Protein AF-A0A355IAR1-F1 (afdb_monomer_lite)

Radius of gyration: 14.57 Å; chains: 1; bounding box: 30×32×42 Å

Structure (mmCIF, N/CA/C/O backbone):
data_AF-A0A355IAR1-F1
#
_entry.id   AF-A0A355IAR1-F1
#
loop_
_atom_site.group_PDB
_atom_site.id
_atom_site.type_symbol
_atom_site.label_atom_id
_atom_site.label_alt_id
_atom_site.label_comp_id
_atom_site.label_asym_id
_atom_site.label_entity_id
_atom_site.label_seq_id
_atom_site.pdbx_PDB_ins_code
_atom_site.Cartn_x
_atom_site.Cartn_y
_atom_site.Cartn_z
_atom_site.occupancy
_atom_site.B_iso_or_equiv
_atom_site.auth_seq_id
_atom_site.auth_comp_id
_atom_site.auth_asym_id
_atom_site.auth_atom_id
_atom_site.pdbx_PDB_model_num
ATOM 1 N N . LEU A 1 1 ? -13.176 11.702 -0.695 1.00 91.56 1 LEU A N 1
ATOM 2 C CA . LEU A 1 1 ? -13.754 10.626 0.141 1.00 91.56 1 LEU A CA 1
ATOM 3 C C . LEU A 1 1 ? -14.494 11.208 1.338 1.00 91.56 1 LEU A C 1
ATOM 5 O O . LEU A 1 1 ? -15.704 11.071 1.367 1.00 91.56 1 LEU A O 1
ATOM 9 N N . VAL A 1 2 ? -13.830 11.970 2.214 1.00 94.81 2 VAL A N 1
ATOM 10 C CA . VAL A 1 2 ? -14.470 12.621 3.380 1.00 94.81 2 VAL A CA 1
ATOM 11 C C . VAL A 1 2 ? -15.681 13.489 3.011 1.00 94.81 2 VAL A C 1
ATOM 13 O O . VAL A 1 2 ? -16.754 13.305 3.564 1.00 94.81 2 VAL A O 1
ATOM 16 N N . LYS A 1 3 ? -15.582 14.347 1.979 1.00 95.44 3 LYS A N 1
ATOM 17 C CA . LYS A 1 3 ? -16.732 15.140 1.478 1.00 95.44 3 LYS A CA 1
ATOM 18 C C . LYS A 1 3 ? -17.934 14.305 1.008 1.00 95.44 3 LYS A C 1
ATOM 20 O O . LYS A 1 3 ? -19.024 14.841 0.881 1.00 95.44 3 LYS A O 1
ATOM 25 N N . LYS A 1 4 ? -17.727 13.019 0.706 1.00 96.25 4 LYS A N 1
ATOM 26 C CA . LYS A 1 4 ? -18.786 12.069 0.332 1.00 96.25 4 LYS A CA 1
ATOM 27 C C . LYS A 1 4 ? -19.312 11.272 1.541 1.00 96.25 4 LYS A C 1
ATOM 29 O O . LYS A 1 4 ? -20.064 10.330 1.344 1.00 96.25 4 LYS A O 1
ATOM 34 N N . GLY A 1 5 ? -18.908 11.623 2.765 1.00 94.81 5 GLY A N 1
ATOM 35 C CA . GLY A 1 5 ? -19.363 10.988 4.005 1.00 94.81 5 GLY A CA 1
ATOM 36 C C . GLY A 1 5 ? -18.590 9.733 4.422 1.00 94.81 5 GLY A C 1
ATOM 37 O O . GLY A 1 5 ? -19.019 9.045 5.339 1.00 94.81 5 GLY A O 1
ATOM 38 N N . HIS A 1 6 ? -17.465 9.411 3.775 1.00 95.25 6 HIS A N 1
ATOM 39 C CA . HIS A 1 6 ? -16.660 8.243 4.149 1.00 95.25 6 HIS A CA 1
ATOM 40 C C . HIS A 1 6 ? -15.670 8.568 5.272 1.00 95.25 6 HIS A C 1
ATOM 42 O O . HIS A 1 6 ? -14.985 9.593 5.206 1.00 95.25 6 HIS A O 1
ATOM 48 N N . HIS A 1 7 ? -15.533 7.655 6.236 1.00 94.31 7 HIS A N 1
ATOM 49 C CA . HIS A 1 7 ? -14.433 7.658 7.200 1.00 94.31 7 HIS A CA 1
ATOM 50 C C . HIS A 1 7 ? -13.136 7.220 6.506 1.00 94.31 7 HIS A C 1
ATOM 52 O O . HIS A 1 7 ? -13.144 6.259 5.737 1.00 94.31 7 HIS A O 1
ATOM 58 N N . VAL A 1 8 ? -12.038 7.950 6.718 1.00 95.12 8 VAL A N 1
ATOM 59 C CA . VAL A 1 8 ? -10.772 7.708 6.010 1.00 95.12 8 VAL A CA 1
ATOM 60 C C . VAL A 1 8 ? -9.620 7.688 7.001 1.00 95.12 8 VAL A C 1
ATOM 62 O O . VAL A 1 8 ? -9.183 8.738 7.462 1.00 95.12 8 VAL A O 1
ATOM 65 N N . ASP A 1 9 ? -9.085 6.509 7.279 1.00 94.56 9 ASP A N 1
ATOM 66 C CA . ASP A 1 9 ? -7.801 6.369 7.959 1.00 94.56 9 ASP A CA 1
ATOM 67 C C . ASP A 1 9 ? -6.670 6.355 6.932 1.00 94.56 9 ASP A C 1
ATOM 69 O O . ASP A 1 9 ? -6.782 5.753 5.861 1.00 94.56 9 ASP A O 1
ATOM 73 N N . VAL A 1 10 ? -5.572 7.045 7.242 1.00 95.62 10 VAL A N 1
ATOM 74 C CA . VAL A 1 10 ? -4.425 7.162 6.337 1.00 95.62 10 VAL A CA 1
ATOM 75 C C . VAL A 1 10 ? -3.207 6.522 6.979 1.00 95.62 10 VAL A C 1
ATOM 77 O O . VAL A 1 10 ? -2.783 6.921 8.064 1.00 95.62 10 VAL A O 1
ATOM 80 N N . ILE A 1 11 ? -2.622 5.563 6.260 1.00 95.75 11 ILE A N 1
ATOM 81 C CA . ILE A 1 11 ? -1.343 4.944 6.596 1.00 95.75 11 ILE A CA 1
ATOM 82 C C . ILE A 1 11 ? -0.293 5.436 5.600 1.00 95.75 11 ILE A C 1
ATOM 84 O O . ILE A 1 11 ? -0.495 5.352 4.388 1.00 95.75 11 ILE A O 1
ATOM 88 N N . MET A 1 12 ? 0.835 5.939 6.098 1.00 96.44 12 MET A N 1
ATOM 89 C CA . MET A 1 12 ? 1.952 6.400 5.273 1.00 96.44 12 MET A CA 1
ATOM 90 C C . MET A 1 12 ? 3.184 5.529 5.495 1.00 96.44 12 MET A C 1
ATOM 92 O O . MET A 1 12 ? 3.508 5.173 6.621 1.00 96.44 12 MET A O 1
ATOM 96 N N . THR A 1 13 ? 3.913 5.225 4.423 1.00 96.75 13 THR A N 1
ATOM 97 C CA . THR A 1 13 ? 5.271 4.676 4.549 1.00 96.75 13 THR A CA 1
ATOM 98 C C . THR A 1 13 ? 6.261 5.802 4.845 1.00 96.75 13 THR A C 1
ATOM 100 O O . THR A 1 13 ? 6.023 6.955 4.472 1.00 96.75 13 THR A O 1
ATOM 103 N N . ALA A 1 14 ? 7.422 5.473 5.414 1.00 95.00 14 ALA A N 1
ATOM 104 C CA . ALA A 1 14 ? 8.497 6.448 5.630 1.00 95.00 14 ALA A CA 1
ATOM 105 C C . ALA A 1 14 ? 8.917 7.166 4.330 1.00 95.00 14 ALA A C 1
ATOM 107 O O . ALA A 1 14 ? 9.247 8.350 4.333 1.00 95.00 14 ALA A O 1
ATOM 108 N N . ASN A 1 15 ? 8.866 6.474 3.185 1.00 96.50 15 ASN A N 1
ATOM 109 C CA . ASN A 1 15 ? 9.157 7.090 1.891 1.00 96.50 15 ASN A CA 1
ATOM 110 C C . ASN A 1 15 ? 8.034 8.022 1.420 1.00 96.50 15 ASN A C 1
ATOM 112 O O . ASN A 1 15 ? 8.340 9.063 0.850 1.00 96.50 15 ASN A O 1
ATOM 116 N N . ALA A 1 16 ? 6.761 7.709 1.685 1.00 96.94 16 ALA A N 1
ATOM 117 C CA . ALA A 1 16 ? 5.647 8.600 1.347 1.00 96.94 16 ALA A CA 1
ATOM 118 C C . ALA A 1 16 ? 5.732 9.940 2.099 1.00 96.94 16 ALA A C 1
ATOM 120 O O . ALA A 1 16 ? 5.450 10.987 1.516 1.00 96.94 16 ALA A O 1
ATOM 121 N N . GLN A 1 17 ? 6.200 9.919 3.353 1.00 96.06 17 GLN A N 1
ATOM 122 C CA . GLN A 1 17 ? 6.388 11.124 4.170 1.00 96.06 17 GLN A CA 1
ATOM 123 C C . GLN A 1 17 ? 7.416 12.113 3.596 1.00 96.06 17 GLN A C 1
ATOM 125 O O . GLN A 1 17 ? 7.373 13.297 3.921 1.00 96.06 17 GLN A O 1
ATOM 130 N N . LYS A 1 18 ? 8.322 11.651 2.723 1.00 96.88 18 LYS A N 1
ATOM 131 C CA . LYS A 1 18 ? 9.293 12.512 2.025 1.00 96.88 18 LYS A CA 1
ATOM 132 C C . LYS A 1 18 ? 8.671 13.309 0.873 1.00 96.88 18 LYS A C 1
ATOM 134 O O . LYS A 1 18 ? 9.282 14.266 0.416 1.00 96.88 18 LYS A O 1
ATOM 139 N N . PHE A 1 19 ? 7.485 12.915 0.400 1.00 96.88 19 PHE A N 1
ATOM 140 C CA . PHE A 1 19 ? 6.766 13.597 -0.684 1.00 96.88 19 PHE A CA 1
ATOM 141 C C . PHE A 1 19 ? 5.609 14.449 -0.165 1.00 96.88 19 PHE A C 1
ATOM 143 O O . PHE A 1 19 ? 5.388 15.553 -0.654 1.00 96.88 19 PHE A O 1
ATOM 150 N N . VAL A 1 20 ? 4.861 13.935 0.813 1.00 96.31 20 VAL A N 1
ATOM 151 C CA . VAL A 1 20 ? 3.731 14.634 1.434 1.00 96.31 20 VAL A CA 1
ATOM 152 C C . VAL A 1 20 ? 3.850 14.481 2.940 1.00 96.31 20 VAL A C 1
ATOM 154 O O . VAL A 1 20 ? 4.091 13.383 3.434 1.00 96.31 20 VAL A O 1
ATOM 157 N N . THR A 1 21 ? 3.676 15.567 3.686 1.00 95.94 21 THR A N 1
ATOM 158 C CA . THR A 1 21 ? 3.775 15.505 5.145 1.00 95.94 21 THR A CA 1
ATOM 159 C C . THR A 1 21 ? 2.520 14.860 5.752 1.00 95.94 21 THR A C 1
ATOM 161 O O . THR A 1 21 ? 1.416 15.030 5.222 1.00 95.94 21 THR A O 1
ATOM 164 N N . PRO A 1 22 ? 2.635 14.159 6.897 1.00 94.38 22 PRO A N 1
ATOM 165 C CA . PRO A 1 22 ? 1.472 13.614 7.603 1.00 94.38 22 PRO A CA 1
ATOM 166 C C . PRO A 1 22 ? 0.403 14.665 7.925 1.00 94.38 22 PRO A C 1
ATOM 168 O O . PRO A 1 22 ? -0.786 14.384 7.803 1.00 94.38 22 PRO A O 1
ATOM 171 N N . LEU A 1 23 ? 0.808 15.898 8.252 1.00 95.00 23 LEU A N 1
ATOM 172 C CA . LEU A 1 23 ? -0.104 16.995 8.597 1.00 95.00 23 LEU A CA 1
ATOM 173 C C . LEU A 1 23 ? -1.127 17.293 7.490 1.00 95.00 23 LEU A C 1
ATOM 175 O O . LEU A 1 23 ? -2.295 17.573 7.782 1.00 95.00 23 LEU A O 1
ATOM 179 N N . THR A 1 24 ? -0.716 17.198 6.222 1.00 96.12 24 THR A N 1
ATOM 180 C CA . THR A 1 24 ? -1.623 17.384 5.082 1.00 96.12 24 THR A CA 1
ATOM 181 C C . THR A 1 24 ? -2.751 16.360 5.124 1.00 96.12 24 THR A C 1
ATOM 183 O O . THR A 1 24 ? -3.923 16.722 5.025 1.00 96.12 24 THR A O 1
ATOM 186 N N . PHE A 1 25 ? -2.416 15.085 5.321 1.00 95.81 25 PHE A N 1
ATOM 187 C CA . PHE A 1 25 ? -3.424 14.035 5.380 1.00 95.81 25 PHE A CA 1
ATOM 188 C C . PHE A 1 25 ? -4.257 14.098 6.653 1.00 95.81 25 PHE A C 1
ATOM 190 O O . PHE A 1 25 ? -5.460 13.918 6.539 1.00 95.81 25 PHE A O 1
ATOM 197 N N . GLN A 1 26 ? -3.680 14.442 7.809 1.00 94.12 26 GLN A N 1
ATOM 198 C CA . GLN A 1 26 ? -4.447 14.630 9.050 1.00 94.12 26 GLN A CA 1
ATOM 199 C C . GLN A 1 26 ? -5.534 15.694 8.887 1.00 94.12 26 GLN A C 1
ATOM 201 O O . GLN A 1 26 ? -6.681 15.490 9.278 1.00 94.12 26 GLN A O 1
ATOM 206 N N . THR A 1 27 ? -5.189 16.815 8.251 1.00 94.81 27 THR A N 1
ATOM 207 C CA . THR A 1 27 ? -6.141 17.901 7.985 1.00 94.81 27 THR A CA 1
ATOM 208 C C . THR A 1 27 ? -7.263 17.453 7.045 1.00 94.81 27 THR A C 1
ATOM 210 O O . THR A 1 27 ? -8.428 17.779 7.261 1.00 94.81 27 THR A O 1
ATOM 213 N N . LEU A 1 28 ? -6.929 16.697 5.993 1.00 95.88 28 LEU A N 1
ATOM 214 C CA . LEU A 1 28 ? -7.895 16.265 4.978 1.00 95.88 28 LEU A CA 1
ATOM 215 C C . LEU A 1 28 ? -8.771 15.089 5.427 1.00 95.88 28 LEU A C 1
ATOM 217 O O . LEU A 1 28 ? -9.927 15.008 5.009 1.00 95.88 28 LEU A O 1
ATOM 221 N N . SER A 1 29 ? -8.216 14.167 6.215 1.00 94.06 29 SER A N 1
ATOM 222 C CA . SER A 1 29 ? -8.911 12.979 6.714 1.00 94.06 29 SER A CA 1
ATOM 223 C C . SER A 1 29 ? -9.698 13.247 7.992 1.00 94.06 29 SER A C 1
ATOM 225 O O . SER A 1 29 ? -10.624 12.499 8.281 1.00 94.06 29 SER A O 1
ATOM 227 N N . GLN A 1 30 ? -9.337 14.303 8.733 1.00 92.38 30 GLN A N 1
ATOM 228 C CA . GLN A 1 30 ? -9.811 14.577 10.094 1.00 92.38 30 GLN A CA 1
ATOM 229 C C . GLN A 1 30 ? -9.498 13.441 11.086 1.00 92.38 30 GLN A C 1
ATOM 231 O O . GLN A 1 30 ? -10.133 13.332 12.129 1.00 92.38 30 GLN A O 1
ATOM 236 N N . ASN A 1 31 ? -8.486 12.623 10.778 1.00 90.31 31 ASN A N 1
ATOM 237 C CA . ASN A 1 31 ? -8.033 11.486 11.577 1.00 90.31 31 ASN A CA 1
ATOM 238 C C . ASN A 1 31 ? -6.511 11.549 11.793 1.00 90.31 31 ASN A C 1
ATOM 240 O O . ASN A 1 31 ? -5.777 12.185 11.030 1.00 90.31 31 ASN A O 1
ATOM 244 N N . LYS A 1 32 ? -6.001 10.854 12.818 1.00 88.88 32 LYS A N 1
ATOM 245 C CA . LYS A 1 32 ? -4.551 10.684 13.016 1.00 88.88 32 LYS A CA 1
ATOM 246 C C . LYS A 1 32 ? -3.979 9.889 11.836 1.00 88.88 32 LYS A C 1
ATOM 248 O O . LYS A 1 32 ? -4.544 8.881 11.429 1.00 88.88 32 LYS A O 1
ATOM 253 N N . VAL A 1 33 ? -2.853 10.341 11.290 1.00 91.62 33 VAL A N 1
ATOM 254 C CA . VAL A 1 33 ? -2.120 9.588 10.265 1.00 91.62 33 VAL A CA 1
ATOM 255 C C . VAL A 1 33 ? -1.211 8.595 10.968 1.00 91.62 33 VAL A C 1
ATOM 257 O O . VAL A 1 33 ? -0.419 8.993 11.825 1.00 91.62 33 VAL A O 1
ATOM 260 N N . ILE A 1 34 ? -1.306 7.321 10.595 1.00 90.19 34 ILE A N 1
ATOM 261 C CA . ILE A 1 34 ? -0.404 6.290 11.103 1.00 90.19 34 ILE A CA 1
ATOM 262 C C . ILE A 1 34 ? 0.782 6.171 10.154 1.00 90.19 34 ILE A C 1
ATOM 264 O O . ILE A 1 34 ? 0.608 6.046 8.944 1.00 90.19 34 ILE A O 1
ATOM 268 N N . ALA A 1 35 ? 1.998 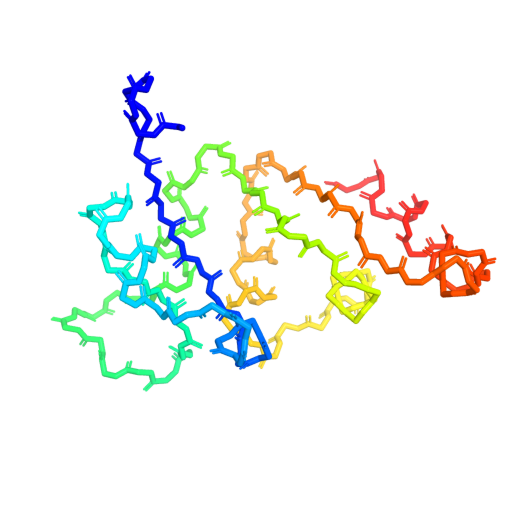6.214 10.682 1.00 85.69 35 ALA A N 1
ATOM 269 C CA . ALA A 1 35 ? 3.192 6.134 9.845 1.00 85.69 35 ALA A CA 1
ATOM 270 C C . ALA A 1 35 ? 4.331 5.300 10.426 1.00 85.69 35 ALA A C 1
ATOM 272 O O . ALA A 1 35 ? 5.200 4.857 9.682 1.00 85.69 35 ALA A O 1
ATOM 273 N N . ASP A 1 36 ? 4.317 5.066 11.734 1.00 82.06 36 ASP A N 1
ATOM 274 C CA . ASP A 1 36 ? 5.320 4.269 12.421 1.00 82.06 36 ASP A CA 1
ATOM 275 C C . ASP A 1 36 ? 4.617 3.152 13.194 1.00 82.06 36 ASP A C 1
ATOM 277 O O . ASP A 1 36 ? 3.662 3.399 13.931 1.00 82.06 36 ASP A O 1
ATOM 281 N N . MET A 1 37 ? 5.084 1.922 12.977 1.00 74.50 37 MET A N 1
ATOM 282 C CA . MET A 1 37 ? 4.571 0.713 13.620 1.00 74.50 37 MET A CA 1
ATOM 283 C C . MET A 1 37 ? 4.833 0.717 15.131 1.00 74.50 37 MET A C 1
ATOM 285 O O . MET A 1 37 ? 4.062 0.121 15.881 1.00 74.50 37 MET A O 1
ATOM 289 N N . PHE A 1 38 ? 5.901 1.390 15.568 1.00 73.56 38 PHE A N 1
ATOM 290 C CA . PHE A 1 38 ? 6.337 1.446 16.964 1.00 73.56 38 PHE A CA 1
ATOM 291 C C . PHE A 1 38 ? 6.053 2.798 17.622 1.00 73.56 38 PHE A C 1
ATOM 293 O O . PHE A 1 38 ? 6.520 3.047 18.736 1.00 73.56 38 PHE A O 1
ATOM 300 N N . ALA A 1 39 ? 5.286 3.672 16.958 1.00 71.88 39 ALA A N 1
ATOM 301 C CA . ALA A 1 39 ? 4.859 4.918 17.573 1.00 71.88 39 ALA A CA 1
ATOM 302 C C . ALA A 1 39 ? 4.122 4.626 18.892 1.00 71.88 39 ALA A C 1
ATOM 304 O O . ALA A 1 39 ? 3.326 3.684 18.945 1.00 71.88 39 ALA A O 1
ATOM 305 N N . PRO A 1 40 ? 4.332 5.446 19.939 1.00 64.62 40 P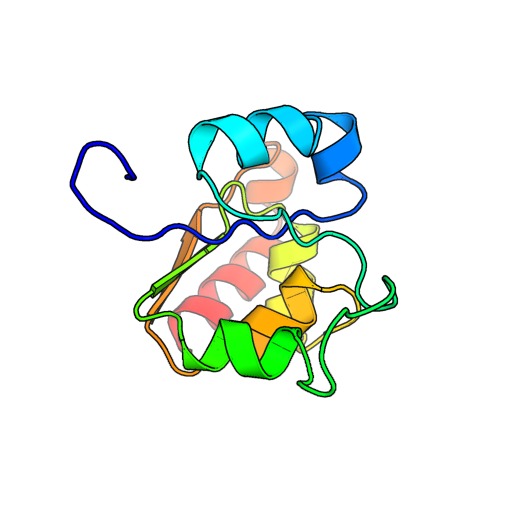RO A N 1
ATOM 306 C CA . PRO A 1 40 ? 3.583 5.330 21.180 1.00 64.62 40 PRO A CA 1
ATOM 307 C C . PRO A 1 40 ? 2.080 5.312 20.887 1.00 64.62 40 PRO A C 1
ATOM 309 O O . PRO A 1 40 ? 1.532 6.232 20.268 1.00 64.62 40 PRO A O 1
ATOM 312 N N . VAL A 1 41 ? 1.426 4.227 21.292 1.00 63.75 41 VAL A N 1
ATOM 313 C CA . VAL A 1 41 ? -0.009 4.043 21.115 1.00 63.75 41 VAL A CA 1
ATOM 314 C C . VAL A 1 41 ? -0.697 4.526 22.385 1.00 63.75 41 VAL A C 1
ATOM 316 O O . VAL A 1 41 ? -0.403 4.041 23.472 1.00 63.75 41 VAL A O 1
ATOM 319 N N . ASP A 1 42 ? -1.650 5.448 22.251 1.00 58.28 42 ASP A N 1
ATOM 320 C CA . ASP A 1 42 ? -2.430 5.983 23.381 1.00 58.28 42 ASP A CA 1
ATOM 321 C C . ASP A 1 42 ? -3.376 4.931 24.012 1.00 58.28 42 ASP A C 1
ATOM 323 O O . ASP A 1 42 ? -4.039 5.182 25.013 1.00 58.28 42 ASP A O 1
ATOM 327 N N . THR A 1 43 ? -3.467 3.739 23.413 1.00 56.56 43 THR A N 1
ATOM 328 C CA . THR A 1 43 ? -4.378 2.647 23.782 1.00 56.56 43 THR A CA 1
ATOM 329 C C . THR A 1 43 ? -3.657 1.299 23.697 1.00 56.56 43 THR A C 1
ATOM 331 O O . THR A 1 43 ? -2.726 1.136 22.918 1.00 56.56 43 THR A O 1
ATOM 334 N N . TRP A 1 44 ? -4.099 0.310 24.475 1.00 51.50 44 TRP A N 1
ATOM 335 C CA . TRP A 1 44 ? -3.539 -1.054 24.479 1.00 51.50 44 TRP A CA 1
ATOM 336 C C . TRP A 1 44 ? -3.844 -1.867 23.206 1.00 51.50 44 TRP A C 1
ATOM 338 O O . TRP A 1 44 ? -3.431 -3.020 23.091 1.00 51.50 44 TRP A O 1
ATOM 348 N N . ASP A 1 45 ? -4.582 -1.290 22.256 1.00 56.91 45 ASP A N 1
ATOM 349 C CA . ASP A 1 45 ? -4.990 -1.967 21.033 1.00 56.91 45 ASP A CA 1
ATOM 350 C C . ASP A 1 45 ? -3.845 -2.006 20.016 1.00 56.91 45 ASP A C 1
ATOM 352 O O . ASP A 1 45 ? -3.231 -0.988 19.684 1.00 56.91 45 ASP A O 1
ATOM 356 N N . VAL A 1 46 ? -3.591 -3.190 19.460 1.00 60.59 46 VAL A N 1
ATOM 357 C CA . VAL A 1 46 ? -2.594 -3.382 18.403 1.00 60.59 46 VAL A CA 1
ATOM 358 C C . VAL A 1 46 ? -3.071 -2.647 17.143 1.00 60.59 46 VAL A C 1
ATOM 360 O O . VAL A 1 46 ? -3.927 -3.148 16.411 1.00 60.59 46 VAL A O 1
ATOM 363 N N . GLN A 1 47 ? -2.539 -1.442 16.893 1.00 64.19 47 GLN A N 1
ATOM 364 C CA . GLN A 1 47 ? -3.077 -0.497 15.898 1.00 64.19 47 GLN A CA 1
ATOM 365 C C . GLN A 1 47 ? -3.264 -1.098 14.496 1.00 64.19 47 GLN A C 1
ATOM 367 O O . GLN A 1 47 ? -4.277 -0.842 13.850 1.00 64.19 47 GLN A O 1
ATOM 372 N N . HIS A 1 48 ? -2.326 -1.921 14.016 1.00 64.81 48 HIS A N 1
ATOM 373 C CA 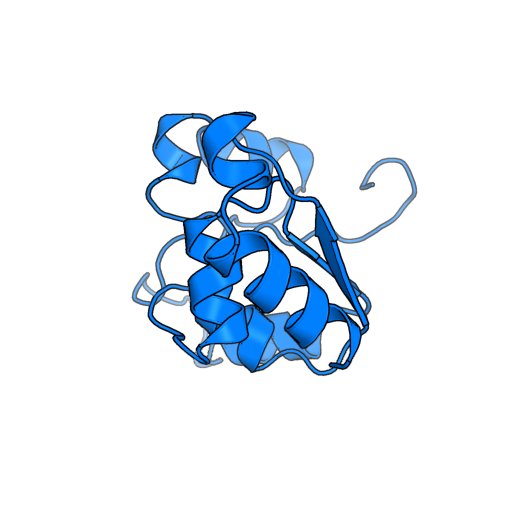. HIS A 1 48 ? -2.439 -2.529 12.685 1.00 64.81 48 HIS A CA 1
ATOM 374 C C . HIS A 1 48 ? -3.577 -3.553 12.599 1.00 64.81 48 HIS A C 1
ATOM 376 O O . HIS A 1 48 ? -4.200 -3.687 11.552 1.00 64.81 48 HIS A O 1
ATOM 382 N N . ILE A 1 49 ? -3.913 -4.239 13.693 1.00 65.56 49 ILE A N 1
ATOM 383 C CA . ILE A 1 49 ? -5.041 -5.179 13.723 1.00 65.56 49 ILE A CA 1
ATOM 384 C C . ILE A 1 49 ? -6.359 -4.412 13.818 1.00 65.56 49 ILE A C 1
ATOM 386 O O . ILE A 1 49 ? -7.316 -4.747 13.119 1.00 65.56 49 ILE A O 1
ATOM 390 N N . SER A 1 50 ? -6.425 -3.386 14.668 1.00 74.69 50 SER A N 1
ATOM 391 C CA . SER A 1 50 ? -7.666 -2.640 14.882 1.00 74.69 50 SER A CA 1
ATOM 392 C C . SER A 1 50 ? -8.088 -1.868 13.629 1.00 74.69 50 SER A C 1
ATOM 394 O O . SER A 1 50 ? -9.261 -1.908 13.266 1.00 74.69 50 SER A O 1
ATOM 396 N N . ILE A 1 51 ? -7.148 -1.249 12.910 1.00 78.19 51 ILE A N 1
ATOM 397 C CA . ILE A 1 51 ? -7.432 -0.546 11.649 1.00 78.19 51 ILE A CA 1
ATOM 398 C C . ILE A 1 51 ? -7.787 -1.536 10.537 1.00 78.19 51 ILE A C 1
ATOM 400 O O . ILE A 1 51 ? -8.778 -1.340 9.836 1.00 78.19 51 ILE A O 1
ATOM 404 N N . ALA A 1 52 ? -7.031 -2.633 10.408 1.00 76.12 52 ALA A N 1
ATOM 405 C CA . ALA A 1 52 ? -7.313 -3.666 9.412 1.00 76.12 52 ALA A CA 1
ATOM 406 C C . ALA A 1 52 ? -8.721 -4.262 9.565 1.00 76.12 52 ALA A C 1
ATOM 408 O O . ALA A 1 52 ? -9.390 -4.506 8.564 1.00 76.12 52 ALA A O 1
ATOM 409 N N . LYS A 1 53 ? -9.178 -4.476 10.807 1.00 80.31 53 LYS A N 1
ATOM 410 C CA . LYS A 1 53 ? -10.522 -4.995 11.104 1.00 80.31 53 LYS A CA 1
ATOM 411 C C . LYS A 1 53 ? -11.638 -3.974 10.877 1.00 80.31 53 LYS A C 1
ATOM 413 O O . LYS A 1 53 ? -12.752 -4.379 10.568 1.00 80.31 53 LYS A O 1
ATOM 418 N N . LYS A 1 54 ? -11.364 -2.680 11.067 1.00 82.56 54 LYS A N 1
ATOM 419 C CA . LYS A 1 54 ? -12.351 -1.599 10.894 1.00 82.56 54 LYS A CA 1
ATOM 420 C C . LYS A 1 54 ? -12.612 -1.248 9.431 1.00 82.56 54 LYS A C 1
ATOM 422 O O . LYS A 1 54 ? -13.669 -0.711 9.125 1.00 82.56 54 LYS A O 1
ATOM 427 N N . ALA A 1 55 ? -11.647 -1.484 8.547 1.00 91.69 55 ALA A N 1
ATOM 428 C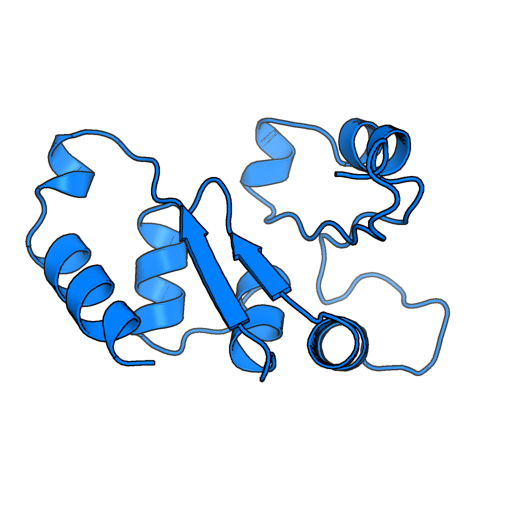 CA . ALA A 1 55 ? -11.745 -1.054 7.160 1.00 91.69 55 ALA A CA 1
ATOM 429 C C . ALA A 1 55 ? -12.716 -1.933 6.356 1.00 91.69 55 ALA A C 1
ATOM 431 O O . ALA A 1 55 ? -12.482 -3.129 6.219 1.00 91.69 55 ALA A O 1
ATOM 432 N N . ASP A 1 56 ? -13.727 -1.334 5.721 1.00 95.19 56 ASP A N 1
ATOM 433 C CA . ASP A 1 56 ? -14.559 -2.015 4.710 1.00 95.19 56 ASP A CA 1
ATOM 434 C C . ASP A 1 56 ? -13.816 -2.193 3.372 1.00 95.19 56 ASP A C 1
ATOM 436 O O . ASP A 1 56 ? -14.066 -3.127 2.605 1.00 95.19 56 ASP A O 1
ATOM 440 N N . VAL A 1 57 ? -12.884 -1.278 3.083 1.00 96.19 57 VAL A N 1
ATOM 441 C CA . VAL A 1 57 ? -12.038 -1.271 1.884 1.00 96.19 57 VAL A CA 1
ATOM 442 C C . VAL A 1 57 ? -10.642 -0.776 2.254 1.00 96.19 57 VAL A C 1
ATOM 444 O O . VAL A 1 57 ? -10.498 0.271 2.884 1.00 96.19 57 VAL A O 1
ATOM 447 N N . PHE A 1 58 ? -9.608 -1.485 1.802 1.00 96.81 58 PHE A N 1
ATOM 448 C CA . PHE A 1 58 ? -8.211 -1.079 1.940 1.00 96.81 58 PHE A CA 1
ATOM 449 C C . PHE A 1 58 ? -7.649 -0.663 0.580 1.00 96.81 58 PHE A C 1
ATOM 451 O O . PHE A 1 58 ? -7.561 -1.482 -0.336 1.00 96.81 58 PHE A O 1
ATOM 458 N N . VAL A 1 59 ? -7.225 0.595 0.437 1.00 97.44 59 VAL A N 1
ATOM 459 C CA . VAL A 1 59 ? -6.688 1.121 -0.829 1.00 97.44 59 VAL A CA 1
ATOM 460 C C . VAL A 1 59 ? -5.228 1.534 -0.672 1.00 97.44 59 VAL A C 1
ATOM 462 O O . VAL A 1 59 ? -4.902 2.348 0.187 1.00 97.44 59 VAL A O 1
ATOM 465 N N . VAL A 1 60 ? -4.355 1.025 -1.543 1.00 97.88 60 VAL A N 1
ATOM 466 C CA . VAL A 1 60 ? -2.961 1.475 -1.665 1.00 97.88 60 VAL A CA 1
ATOM 467 C C . VAL A 1 60 ? -2.834 2.352 -2.905 1.00 97.88 60 VAL A C 1
ATOM 469 O O . VAL A 1 60 ? -2.883 1.854 -4.033 1.00 97.88 60 VAL A O 1
ATOM 472 N N . VAL A 1 61 ? -2.674 3.661 -2.698 1.00 97.50 61 VAL A N 1
ATOM 473 C CA . VAL A 1 61 ? -2.571 4.648 -3.777 1.00 97.50 61 VAL A CA 1
ATOM 474 C C . VAL A 1 61 ? -1.623 5.801 -3.403 1.00 97.50 61 VAL A C 1
ATOM 476 O O . VAL A 1 61 ? -1.870 6.491 -2.416 1.00 97.50 61 VAL A O 1
ATOM 479 N N . PRO A 1 62 ? -0.565 6.057 -4.194 1.00 97.62 62 PRO A N 1
ATOM 480 C CA . PRO A 1 62 ? -0.003 5.157 -5.203 1.00 97.62 62 PRO A CA 1
ATOM 481 C C . PRO A 1 62 ? 0.646 3.909 -4.575 1.00 97.62 62 PRO A C 1
ATOM 483 O O . PRO A 1 62 ? 1.265 3.979 -3.514 1.00 97.62 62 PRO A O 1
ATOM 486 N N . ALA A 1 63 ? 0.569 2.772 -5.266 1.00 98.25 63 ALA A N 1
ATOM 487 C CA . ALA A 1 63 ? 1.311 1.560 -4.931 1.00 98.25 63 ALA A CA 1
ATOM 488 C C . ALA A 1 63 ? 2.610 1.490 -5.747 1.00 98.25 63 ALA A C 1
ATOM 490 O O . ALA A 1 63 ? 2.597 1.317 -6.967 1.00 98.25 63 ALA A O 1
ATOM 491 N N . THR A 1 64 ? 3.752 1.629 -5.077 1.00 98.44 64 THR A N 1
ATOM 492 C CA . THR A 1 64 ? 5.063 1.503 -5.727 1.00 98.44 64 THR A CA 1
ATOM 493 C C . THR A 1 64 ? 5.389 0.039 -6.020 1.00 98.44 64 THR A C 1
ATOM 495 O O . THR A 1 64 ? 4.856 -0.865 -5.373 1.00 98.44 64 THR A O 1
ATOM 498 N N . ALA A 1 65 ? 6.326 -0.211 -6.942 1.00 98.50 65 ALA A N 1
ATOM 499 C CA . ALA A 1 65 ? 6.825 -1.564 -7.215 1.00 98.50 65 ALA A CA 1
ATOM 500 C C . ALA A 1 65 ? 7.316 -2.278 -5.941 1.00 98.50 65 ALA A C 1
ATOM 502 O O . ALA A 1 65 ? 7.087 -3.471 -5.777 1.00 98.50 65 ALA A O 1
ATOM 503 N N . ASN A 1 66 ? 7.933 -1.534 -5.013 1.00 98.44 66 ASN A N 1
ATOM 504 C CA . ASN A 1 66 ? 8.394 -2.054 -3.727 1.00 98.44 66 ASN A CA 1
ATOM 505 C C . ASN A 1 66 ? 7.234 -2.564 -2.861 1.00 98.44 66 ASN A C 1
ATOM 507 O O . ASN A 1 66 ? 7.284 -3.689 -2.379 1.00 98.44 66 ASN A O 1
ATOM 511 N N . VAL A 1 67 ? 6.173 -1.767 -2.690 1.00 98.31 67 VAL A N 1
ATOM 512 C CA . VAL A 1 67 ? 5.000 -2.190 -1.903 1.00 98.31 67 VAL A CA 1
ATOM 513 C C . VAL A 1 67 ? 4.309 -3.384 -2.565 1.00 98.31 67 VAL A C 1
ATOM 515 O O . VAL A 1 67 ? 3.979 -4.349 -1.883 1.00 98.31 67 VAL A O 1
ATOM 518 N N . ILE A 1 68 ? 4.158 -3.369 -3.893 1.00 98.50 68 ILE A N 1
ATOM 519 C CA . ILE A 1 68 ? 3.587 -4.489 -4.659 1.00 98.50 68 ILE A CA 1
ATOM 520 C C . ILE A 1 68 ? 4.405 -5.770 -4.457 1.00 98.50 68 ILE A C 1
ATOM 522 O O . ILE A 1 68 ? 3.834 -6.816 -4.159 1.00 98.50 68 ILE A O 1
ATOM 526 N N . GLY A 1 69 ? 5.732 -5.688 -4.577 1.00 98.56 69 GLY A N 1
ATOM 527 C CA . GLY A 1 69 ? 6.623 -6.828 -4.376 1.00 98.56 69 GLY A CA 1
ATOM 528 C C . GLY A 1 69 ? 6.565 -7.374 -2.953 1.00 98.56 69 GLY A C 1
ATOM 529 O O . GLY A 1 69 ? 6.462 -8.585 -2.774 1.00 98.56 69 GLY A O 1
ATOM 530 N N . LYS A 1 70 ? 6.541 -6.495 -1.945 1.00 98.38 70 LYS A N 1
ATOM 531 C CA . LYS A 1 70 ? 6.408 -6.902 -0.541 1.00 98.38 70 LYS A CA 1
ATOM 532 C C . LYS A 1 70 ? 5.102 -7.649 -0.284 1.00 98.38 70 LYS A C 1
ATOM 534 O O . LYS A 1 70 ? 5.143 -8.759 0.233 1.00 98.38 70 LYS A O 1
ATOM 539 N N . ILE A 1 71 ? 3.965 -7.107 -0.724 1.00 97.50 71 ILE A N 1
ATOM 540 C CA . ILE A 1 71 ? 2.656 -7.761 -0.557 1.00 97.50 71 ILE A CA 1
ATOM 541 C C . ILE A 1 71 ? 2.635 -9.106 -1.297 1.00 97.50 71 ILE A C 1
ATOM 543 O O . ILE A 1 71 ? 2.234 -10.117 -0.726 1.00 97.50 71 ILE A O 1
ATOM 547 N N . ALA A 1 72 ? 3.106 -9.149 -2.548 1.00 98.06 72 ALA A N 1
ATOM 548 C CA . ALA A 1 72 ? 3.152 -10.383 -3.334 1.00 98.06 72 ALA A CA 1
ATOM 549 C C . ALA A 1 72 ? 4.071 -11.448 -2.713 1.00 98.06 72 ALA A C 1
ATOM 551 O O . ALA A 1 72 ? 3.799 -12.645 -2.840 1.00 98.06 72 ALA A O 1
ATOM 552 N N . GLY A 1 73 ? 5.142 -11.025 -2.041 1.00 97.81 73 GLY A N 1
ATOM 553 C CA . GLY A 1 73 ? 6.087 -11.880 -1.327 1.00 97.81 73 GLY A CA 1
ATOM 554 C C . GLY A 1 73 ? 5.702 -12.206 0.119 1.00 97.81 73 GLY A C 1
ATOM 555 O O . GLY A 1 73 ? 6.414 -12.978 0.750 1.00 97.81 73 GLY A O 1
ATOM 556 N N . GLY A 1 74 ? 4.612 -11.645 0.653 1.00 96.88 74 GLY A N 1
ATOM 557 C CA . GLY A 1 74 ? 4.226 -11.822 2.059 1.00 96.88 74 GLY A CA 1
ATOM 558 C C . GLY A 1 74 ? 5.148 -11.113 3.061 1.00 96.88 74 GLY A C 1
ATOM 559 O O . GLY A 1 74 ? 5.235 -11.524 4.214 1.00 96.88 74 GLY A O 1
ATOM 560 N N . ILE A 1 75 ? 5.855 -10.064 2.634 1.00 98.06 75 ILE A N 1
ATOM 561 C CA . ILE A 1 75 ? 6.727 -9.252 3.490 1.00 98.06 75 ILE A CA 1
ATOM 562 C C . ILE A 1 75 ? 5.883 -8.162 4.163 1.00 98.06 75 ILE A C 1
ATOM 564 O O . ILE A 1 75 ? 5.263 -7.344 3.483 1.00 98.06 75 ILE A O 1
ATOM 568 N N . ALA A 1 76 ? 5.888 -8.155 5.495 1.00 95.12 76 ALA A N 1
ATOM 569 C CA . ALA A 1 76 ? 5.093 -7.284 6.361 1.00 95.12 76 ALA A CA 1
ATOM 570 C C . ALA A 1 76 ? 5.999 -6.534 7.352 1.00 95.12 76 ALA A C 1
ATOM 572 O O . ALA A 1 76 ? 6.000 -6.825 8.547 1.00 95.12 76 ALA A O 1
ATOM 573 N N . ASP A 1 77 ? 6.822 -5.626 6.834 1.00 93.50 77 ASP A N 1
ATOM 574 C CA . ASP A 1 77 ? 7.932 -4.990 7.557 1.00 93.50 77 ASP A CA 1
ATOM 575 C C . ASP A 1 77 ? 7.713 -3.496 7.864 1.00 93.50 77 ASP A C 1
ATOM 577 O O . ASP A 1 77 ? 8.565 -2.859 8.480 1.00 93.50 77 ASP A O 1
ATOM 581 N N . ASP A 1 78 ? 6.576 -2.927 7.463 1.00 92.88 78 ASP A N 1
ATOM 582 C CA . ASP A 1 78 ? 6.147 -1.581 7.839 1.00 92.88 78 ASP A CA 1
ATOM 583 C C . ASP A 1 78 ? 4.642 -1.535 8.138 1.00 92.88 78 ASP A C 1
ATOM 585 O O . ASP A 1 78 ? 3.898 -2.476 7.861 1.00 92.88 78 ASP A O 1
ATOM 589 N N . MET A 1 79 ? 4.166 -0.422 8.704 1.00 92.25 79 MET A N 1
ATOM 590 C CA . MET A 1 79 ? 2.761 -0.293 9.100 1.00 92.25 79 MET A CA 1
ATOM 591 C C . MET A 1 79 ? 1.792 -0.577 7.939 1.00 92.25 79 MET A C 1
ATOM 593 O O . MET A 1 79 ? 0.763 -1.219 8.138 1.00 92.25 79 MET A O 1
ATOM 597 N N . LEU A 1 80 ? 2.111 -0.136 6.718 1.00 95.38 80 LEU A N 1
ATOM 598 C CA . LEU A 1 80 ? 1.258 -0.349 5.548 1.00 95.38 80 LEU A CA 1
ATOM 599 C C . LEU A 1 80 ? 1.177 -1.835 5.185 1.00 95.38 80 LEU A C 1
ATOM 601 O O . LEU A 1 80 ? 0.080 -2.381 5.053 1.00 95.38 80 LEU A O 1
ATOM 605 N N . THR A 1 81 ? 2.333 -2.473 5.016 1.00 95.81 81 THR A N 1
ATOM 606 C CA . THR A 1 81 ? 2.455 -3.869 4.582 1.00 95.81 81 THR A CA 1
ATOM 607 C C . THR A 1 81 ? 1.940 -4.843 5.640 1.00 95.81 81 THR A C 1
ATOM 609 O O . THR A 1 81 ? 1.231 -5.787 5.299 1.00 95.81 81 THR A O 1
ATOM 612 N N . THR A 1 82 ? 2.167 -4.577 6.926 1.00 94.50 82 THR A N 1
ATOM 613 C CA . THR A 1 82 ? 1.582 -5.369 8.017 1.00 94.50 82 THR A CA 1
ATOM 614 C C . THR A 1 82 ? 0.063 -5.233 8.071 1.00 94.50 82 THR A C 1
ATOM 616 O O . THR A 1 82 ? -0.641 -6.238 8.179 1.00 94.50 82 THR A O 1
ATOM 619 N N . THR A 1 83 ? -0.475 -4.017 7.926 1.00 94.31 83 THR A N 1
ATOM 620 C CA . THR A 1 83 ? -1.931 -3.804 8.003 1.00 94.31 83 THR A CA 1
ATOM 621 C C . THR A 1 83 ? -2.662 -4.441 6.819 1.00 94.31 83 THR A C 1
ATOM 623 O O . THR A 1 83 ? -3.673 -5.110 7.018 1.00 94.31 83 THR A O 1
ATOM 626 N N . ILE A 1 84 ? -2.154 -4.311 5.586 1.00 95.12 84 ILE A N 1
ATOM 627 C CA . ILE A 1 84 ? -2.801 -4.933 4.414 1.00 95.12 84 ILE A CA 1
ATOM 628 C C . ILE A 1 84 ? -2.724 -6.468 4.435 1.00 95.12 84 ILE A C 1
ATOM 630 O O . ILE A 1 84 ? -3.607 -7.135 3.885 1.00 95.12 84 ILE A O 1
ATOM 634 N N . MET A 1 85 ? -1.703 -7.042 5.082 1.00 93.69 85 MET A N 1
ATOM 635 C CA . MET A 1 85 ? -1.623 -8.488 5.312 1.00 93.69 85 MET A CA 1
ATOM 636 C C . MET A 1 85 ? -2.640 -8.973 6.343 1.00 93.69 85 MET A C 1
ATOM 638 O O . MET A 1 85 ? -3.234 -10.028 6.140 1.00 93.69 85 MET A O 1
ATOM 642 N N . ALA A 1 86 ? -2.917 -8.179 7.378 1.00 92.81 86 ALA A N 1
ATOM 643 C CA . ALA A 1 86 ? -3.957 -8.481 8.361 1.00 92.81 86 ALA A CA 1
ATOM 644 C C . ALA A 1 86 ? -5.389 -8.186 7.865 1.00 92.81 86 ALA A C 1
ATOM 646 O O . ALA A 1 86 ? -6.351 -8.733 8.403 1.00 92.81 86 ALA A O 1
ATOM 647 N N . ALA A 1 87 ? -5.553 -7.319 6.861 1.00 93.06 87 ALA A N 1
ATOM 648 C CA . ALA A 1 87 ? -6.862 -6.922 6.352 1.00 93.06 87 ALA A CA 1
ATOM 649 C C . ALA A 1 87 ? -7.592 -8.089 5.666 1.00 93.06 87 ALA A C 1
ATOM 651 O O . ALA A 1 87 ? -7.046 -8.749 4.779 1.00 93.06 87 ALA A O 1
ATOM 652 N N . THR A 1 88 ? -8.854 -8.298 6.037 1.00 92.12 88 THR A N 1
ATOM 653 C CA . THR A 1 88 ? -9.761 -9.286 5.423 1.00 92.12 88 THR A CA 1
ATOM 654 C C . THR A 1 88 ? -10.764 -8.649 4.459 1.00 92.12 88 THR A C 1
ATOM 656 O O . THR A 1 88 ? -11.501 -9.353 3.774 1.00 92.12 88 THR A O 1
ATOM 659 N N . CYS A 1 89 ? -10.795 -7.318 4.400 1.00 94.81 89 CYS A N 1
ATOM 660 C CA . CYS A 1 89 ? -11.692 -6.549 3.553 1.00 94.81 89 CYS A CA 1
ATOM 661 C C . CYS A 1 89 ? -11.212 -6.459 2.097 1.00 94.81 89 CYS A C 1
ATOM 663 O O . CYS A 1 89 ? -10.146 -6.966 1.734 1.00 94.81 89 CYS A O 1
ATOM 665 N N . ARG A 1 90 ? -11.999 -5.801 1.234 1.00 94.81 90 ARG A N 1
ATOM 666 C CA . ARG A 1 90 ? -11.650 -5.648 -0.185 1.00 94.81 90 ARG A CA 1
ATOM 667 C C . ARG A 1 90 ? -10.390 -4.794 -0.332 1.00 94.81 90 ARG A C 1
ATOM 669 O O . ARG A 1 90 ? -10.370 -3.634 0.071 1.00 94.81 90 ARG A O 1
ATOM 676 N N . LYS A 1 91 ? -9.366 -5.347 -0.982 1.00 95.69 91 LYS A N 1
ATOM 677 C CA . LYS A 1 91 ? -8.088 -4.671 -1.245 1.00 95.69 91 LYS A CA 1
ATOM 678 C C . LYS A 1 91 ? -8.068 -4.101 -2.660 1.00 95.69 91 LYS A C 1
ATOM 680 O O . LYS A 1 91 ? -8.468 -4.769 -3.613 1.00 95.69 91 LYS A O 1
ATOM 685 N N . ILE A 1 92 ? -7.601 -2.865 -2.800 1.00 97.31 92 ILE A N 1
ATOM 686 C CA . ILE A 1 92 ? -7.421 -2.183 -4.084 1.00 97.31 92 ILE A CA 1
ATOM 687 C C . ILE A 1 92 ? -5.992 -1.653 -4.141 1.00 97.31 92 ILE A C 1
ATOM 689 O O . ILE A 1 92 ? -5.551 -0.915 -3.263 1.00 97.31 92 ILE A O 1
ATOM 693 N N . ILE A 1 93 ? -5.270 -2.011 -5.197 1.00 97.44 93 ILE A N 1
ATOM 694 C CA . ILE A 1 93 ? -3.897 -1.568 -5.442 1.00 97.44 93 ILE A CA 1
ATOM 695 C C . ILE A 1 93 ? -3.919 -0.693 -6.695 1.00 97.44 93 ILE A C 1
ATOM 697 O O . ILE A 1 93 ? -4.381 -1.146 -7.741 1.00 97.44 93 ILE A O 1
ATOM 701 N N . ALA A 1 94 ? -3.433 0.546 -6.591 1.00 98.12 94 ALA A N 1
ATOM 702 C CA . ALA A 1 94 ? -3.328 1.497 -7.699 1.00 98.12 94 ALA A CA 1
ATOM 703 C C . ALA A 1 94 ? -1.844 1.757 -8.028 1.00 98.12 94 ALA A C 1
ATOM 705 O O . ALA A 1 94 ? -1.230 2.628 -7.404 1.00 98.12 94 ALA A O 1
ATOM 706 N N . PRO A 1 95 ? -1.233 0.986 -8.949 1.00 98.12 95 PRO A N 1
ATOM 707 C CA . PRO A 1 95 ? 0.200 1.057 -9.211 1.00 98.12 95 PRO A CA 1
ATOM 708 C C . PRO A 1 95 ? 0.639 2.408 -9.783 1.00 98.12 95 PRO A C 1
ATOM 710 O O . PRO A 1 95 ? -0.022 2.947 -10.667 1.00 98.12 95 PRO A O 1
ATOM 713 N N . ALA A 1 96 ? 1.786 2.919 -9.334 1.00 98.06 96 ALA A N 1
ATOM 714 C CA . ALA A 1 96 ? 2.461 4.046 -9.977 1.00 98.06 96 ALA A CA 1
ATOM 715 C C . ALA A 1 96 ? 3.984 3.887 -9.883 1.00 98.06 96 ALA A C 1
ATOM 717 O O . ALA A 1 96 ? 4.543 3.723 -8.795 1.00 98.06 96 ALA A O 1
ATOM 718 N N . MET A 1 97 ? 4.651 3.908 -11.037 1.00 98.06 97 MET A N 1
ATOM 719 C CA . MET A 1 97 ?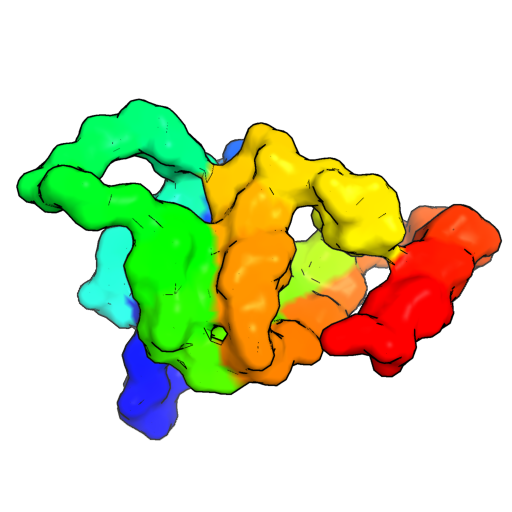 6.099 3.739 -11.183 1.00 98.06 97 MET A CA 1
ATOM 720 C C . MET A 1 97 ? 6.543 4.158 -12.589 1.00 98.06 97 MET A C 1
ATOM 722 O O . MET A 1 97 ? 5.712 4.376 -13.467 1.00 98.06 97 MET A O 1
ATOM 726 N N . ASN A 1 98 ? 7.855 4.258 -12.805 1.00 98.19 98 ASN A N 1
ATOM 727 C CA . ASN A 1 98 ? 8.425 4.467 -14.135 1.00 98.19 98 ASN A CA 1
ATOM 728 C C . ASN A 1 98 ? 8.046 3.320 -15.100 1.00 98.19 98 ASN A C 1
ATOM 730 O O . ASN A 1 98 ? 7.937 2.172 -14.671 1.00 98.19 98 ASN A O 1
ATOM 734 N N . THR A 1 99 ? 7.910 3.612 -16.397 1.00 98.19 99 THR A N 1
ATOM 735 C CA . THR A 1 99 ? 7.544 2.634 -17.439 1.00 98.19 99 THR A CA 1
ATOM 736 C C . THR A 1 99 ? 8.437 1.392 -17.447 1.00 98.19 99 THR A C 1
ATOM 738 O O . THR A 1 99 ? 7.917 0.284 -17.472 1.00 98.19 99 THR A O 1
ATOM 741 N N . ALA A 1 100 ? 9.759 1.540 -17.309 1.00 98.44 100 ALA A N 1
ATOM 742 C CA . ALA A 1 100 ? 10.676 0.398 -17.285 1.00 98.44 100 ALA A CA 1
ATOM 743 C C . ALA A 1 100 ? 10.479 -0.492 -16.042 1.00 98.44 100 ALA A C 1
ATOM 745 O O . ALA A 1 100 ? 10.663 -1.705 -16.101 1.00 98.44 100 ALA A O 1
ATOM 746 N N . MET A 1 101 ? 10.074 0.095 -14.908 1.00 98.25 101 MET A N 1
ATOM 747 C CA . MET A 1 101 ? 9.686 -0.682 -13.726 1.00 98.25 101 MET A CA 1
ATOM 748 C C . MET A 1 101 ? 8.345 -1.385 -13.939 1.00 98.25 101 MET A C 1
ATOM 750 O O . MET A 1 101 ? 8.190 -2.526 -13.518 1.00 98.25 101 MET A O 1
ATOM 754 N N . TRP A 1 102 ? 7.387 -0.712 -14.582 1.00 98.19 102 TRP A N 1
ATOM 755 C CA . TRP A 1 102 ? 6.079 -1.282 -14.894 1.00 98.19 102 TRP A CA 1
ATOM 756 C C . TRP A 1 102 ? 6.204 -2.487 -15.827 1.00 98.19 102 TRP A C 1
ATOM 758 O O . TRP A 1 102 ? 5.635 -3.536 -15.548 1.00 98.19 102 TRP A O 1
ATOM 768 N N . GLU A 1 103 ? 6.984 -2.366 -16.897 1.00 98.19 103 GLU A N 1
ATOM 769 C CA . GLU A 1 103 ? 7.202 -3.423 -17.892 1.00 98.19 103 GLU A CA 1
ATOM 770 C C . GLU A 1 103 ? 8.091 -4.566 -17.381 1.00 98.19 103 GLU A C 1
ATOM 772 O O . GLU A 1 103 ? 8.164 -5.619 -18.014 1.00 98.19 103 GLU A O 1
ATOM 777 N N . ASN A 1 104 ? 8.742 -4.402 -16.223 1.00 98.56 104 ASN A N 1
ATOM 778 C CA . ASN A 1 104 ? 9.589 -5.437 -15.646 1.00 98.56 104 ASN A CA 1
ATOM 779 C C . ASN A 1 104 ? 8.776 -6.726 -15.369 1.00 98.56 104 ASN A C 1
ATOM 781 O O . ASN A 1 104 ? 7.773 -6.667 -14.644 1.00 98.56 104 ASN A O 1
ATOM 785 N N . PRO A 1 105 ? 9.219 -7.903 -15.862 1.00 98.56 105 PRO A N 1
ATOM 786 C CA . PRO A 1 105 ? 8.503 -9.166 -15.677 1.00 98.56 105 PRO A CA 1
ATOM 787 C C . PRO A 1 105 ? 8.190 -9.503 -14.214 1.00 98.56 105 PRO A C 1
ATOM 789 O O . PRO A 1 105 ? 7.099 -9.989 -13.931 1.00 98.56 105 PRO A O 1
ATOM 792 N N . ILE A 1 106 ? 9.081 -9.162 -13.275 1.00 98.50 106 ILE A N 1
ATOM 793 C CA . ILE A 1 106 ? 8.883 -9.409 -11.837 1.00 98.50 106 ILE A CA 1
ATOM 794 C C . ILE A 1 106 ? 7.674 -8.622 -11.312 1.00 98.50 106 ILE A C 1
ATOM 796 O O . ILE A 1 106 ? 6.863 -9.144 -10.547 1.00 98.50 106 ILE A O 1
ATOM 800 N N . VAL A 1 107 ? 7.521 -7.360 -11.726 1.00 98.50 107 VAL A N 1
ATOM 801 C CA . VAL A 1 107 ? 6.368 -6.538 -11.331 1.00 98.50 107 VAL A CA 1
ATOM 802 C C . VAL A 1 107 ? 5.090 -7.083 -11.961 1.00 98.50 107 VAL A C 1
ATOM 804 O O . VAL A 1 107 ? 4.071 -7.178 -11.276 1.00 98.50 107 VAL A O 1
ATOM 807 N N . GLN A 1 108 ? 5.143 -7.494 -13.229 1.00 98.56 108 GLN A N 1
ATOM 808 C CA . GLN A 1 108 ? 4.000 -8.106 -13.910 1.00 98.56 108 GLN A CA 1
ATOM 809 C C . GLN A 1 108 ? 3.564 -9.421 -13.243 1.00 98.56 108 GLN A C 1
ATOM 811 O O . GLN A 1 108 ? 2.365 -9.634 -13.049 1.00 98.56 108 GLN A O 1
ATOM 816 N N . ASP A 1 109 ? 4.506 -10.268 -12.822 1.00 98.56 109 ASP A N 1
ATOM 817 C CA . ASP A 1 109 ? 4.226 -11.493 -12.065 1.00 98.56 109 ASP A CA 1
ATOM 818 C C . ASP A 1 109 ? 3.601 -11.199 -10.704 1.00 98.56 109 ASP A C 1
ATOM 820 O O . ASP A 1 109 ? 2.578 -11.794 -10.357 1.00 98.56 109 ASP A O 1
ATOM 824 N N . ASN A 1 110 ? 4.144 -10.229 -9.966 1.00 98.56 110 ASN A N 1
ATOM 825 C CA . ASN A 1 110 ? 3.572 -9.802 -8.691 1.00 98.56 110 ASN A CA 1
ATOM 826 C C . ASN A 1 110 ? 2.136 -9.288 -8.865 1.00 98.56 110 ASN A C 1
ATOM 828 O O . ASN A 1 110 ? 1.248 -9.674 -8.108 1.00 98.56 110 ASN A O 1
ATOM 832 N N . LEU A 1 111 ? 1.871 -8.471 -9.888 1.00 98.19 111 LEU A N 1
ATOM 833 C CA . LEU A 1 111 ? 0.525 -7.973 -10.183 1.00 98.19 111 LEU A CA 1
ATOM 834 C C . LEU A 1 111 ? -0.434 -9.100 -10.580 1.00 98.19 111 LEU A C 1
ATOM 836 O O . LEU A 1 111 ? -1.569 -9.121 -10.105 1.00 98.19 111 LEU A O 1
ATOM 840 N N . ARG A 1 112 ? 0.004 -10.045 -11.423 1.00 98.06 112 ARG A N 1
ATOM 841 C CA . ARG A 1 112 ? -0.793 -11.231 -11.780 1.00 98.06 112 ARG A CA 1
ATOM 842 C C . ARG A 1 112 ? -1.124 -12.066 -10.550 1.00 98.06 112 ARG A C 1
ATOM 844 O O . ARG A 1 112 ? -2.282 -12.431 -10.377 1.00 98.06 112 ARG A O 1
ATOM 851 N N . LYS A 1 113 ? -0.138 -12.315 -9.686 1.00 97.56 113 LYS A N 1
ATOM 852 C CA . LYS A 1 113 ? -0.321 -13.045 -8.429 1.00 97.56 113 LYS A CA 1
ATOM 853 C C . LYS A 1 113 ? -1.358 -12.355 -7.547 1.00 97.56 113 LYS A C 1
ATOM 855 O O . LYS A 1 113 ? -2.312 -12.996 -7.126 1.00 97.56 113 LYS A O 1
ATOM 860 N N . LEU A 1 114 ? -1.207 -11.050 -7.319 1.00 96.50 114 LEU A N 1
ATOM 861 C CA . LEU A 1 114 ? -2.080 -10.280 -6.430 1.00 96.50 114 LEU A CA 1
ATOM 862 C C . LEU A 1 114 ? -3.522 -10.133 -6.930 1.00 96.50 114 LEU A C 1
ATOM 864 O O . LEU A 1 114 ? -4.392 -9.837 -6.126 1.00 96.50 114 LEU A O 1
ATOM 868 N N . ARG A 1 115 ? -3.813 -10.358 -8.218 1.00 95.31 115 ARG A N 1
ATOM 869 C CA . ARG A 1 115 ? -5.204 -10.392 -8.716 1.00 95.31 115 ARG A CA 1
ATOM 870 C C . ARG A 1 115 ? -6.005 -11.593 -8.204 1.00 95.31 115 ARG A C 1
ATOM 872 O O . ARG A 1 115 ? -7.230 -11.550 -8.271 1.00 95.31 115 ARG A O 1
ATOM 879 N N . ASN A 1 116 ? -5.325 -12.639 -7.734 1.00 92.62 116 ASN A N 1
ATOM 880 C CA . ASN A 1 116 ? -5.942 -13.889 -7.288 1.00 92.62 116 ASN A CA 1
ATOM 881 C C . ASN A 1 116 ? -6.182 -13.949 -5.766 1.00 92.62 116 ASN A C 1
ATOM 883 O O . ASN A 1 116 ? -6.656 -14.976 -5.285 1.00 92.62 116 ASN A O 1
ATOM 887 N N . TYR A 1 117 ? -5.842 -12.889 -5.023 1.00 86.62 117 TYR A N 1
ATOM 888 C CA . TYR A 1 117 ? -6.009 -12.768 -3.567 1.00 86.62 117 TYR A CA 1
ATOM 889 C C . TYR A 1 117 ? -6.860 -11.540 -3.226 1.00 86.62 117 TYR A C 1
ATOM 891 O O . TYR A 1 117 ? -7.515 -11.561 -2.162 1.00 86.62 117 TYR A O 1
#

Foldseek 3Di:
DVVVVDQDAAEDEPVRCVVPNQVVVCVVRVDRHHYFQPPDDPDPDNVLLVVLVPDQEAEDPADELVLLLCLLVVNQPGSNSVSVSNHPHHYYYHYDDDPVSCPDVSSVVSVVSVVVD

Secondary structure (DSSP, 8-state):
-GGGT----EE--TTGGGTS-HHHHHHHHSSPEE--TTSPPSSSS-HHHHHHHH-SEEEEEEE-HHHHHHHHHT---SHHHHHHHH--SEEEEEE---HHHHS-HHHHHHHHHHTT-

pLDDT: mean 91.37, std 11.01, range [51.5, 98.56]

Sequence (117 aa):
LVKKGHHVDVIMTANAQKFVTPLTFQTLSQNKVIADMFAPVDTWDVQHISIAKKADVFVVVPATANVIGKIAGGIADDMLTTTIMAATCRKIIAP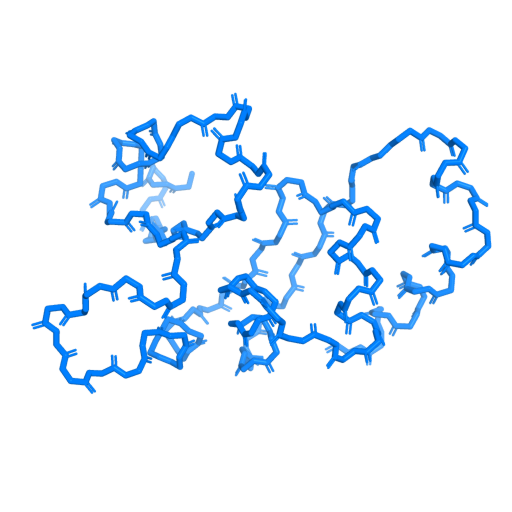AMNTAMWENPIVQDNLRKLRNY